Protein AF-A0A954H484-F1 (afdb_monomer_lite)

Secondary structure (DSSP, 8-state):
-PPP----PEEEE--TTTHHHHHHHHHHH-TTPPPHHHHHHHHHSTT---EEEEETTEEEEE-

Foldseek 3Di:
DPDPPPQDWDKDWDDPVLVVLAQVCQVVPDPDRDDPVVVVVQCVDPPHTKIFTATPNHTPDID

pLDDT: mean 83.23, std 9.79, range [49.06, 91.62]

Radiu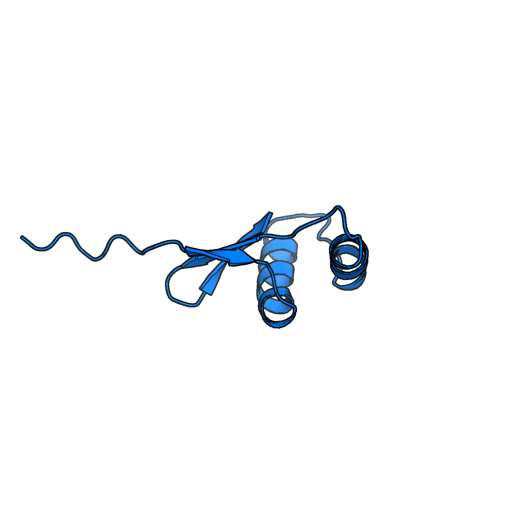s of gyration: 13.63 Å; chains: 1; bounding box: 43×23×28 Å

Sequence (63 aa):
MPVPDASRTQIRWLIRRDMDEVLTIERNSFQFAWNEEEFLCCLRQRNCIGTVAELDHKIVGFM

Structure (mmCIF, N/CA/C/O backbone):
data_AF-A0A954H484-F1
#
_entry.id   AF-A0A954H484-F1
#
loop_
_atom_site.group_PDB
_atom_site.id
_atom_site.type_symbol
_atom_site.label_atom_id
_atom_site.label_alt_id
_atom_site.label_comp_id
_atom_site.label_asym_id
_atom_site.label_entity_id
_atom_site.label_seq_id
_atom_site.pdbx_PDB_ins_code
_atom_site.Cartn_x
_atom_site.Cartn_y
_atom_site.Cartn_z
_atom_site.occupancy
_atom_site.B_iso_or_equiv
_atom_site.auth_seq_id
_atom_site.auth_comp_id
_atom_site.auth_asym_id
_atom_site.auth_atom_id
_atom_site.pdbx_PDB_model_num
ATOM 1 N N . MET A 1 1 ? -31.266 -15.281 3.508 1.00 49.06 1 MET A N 1
ATOM 2 C CA . MET A 1 1 ? -30.445 -14.328 4.283 1.00 49.06 1 MET A CA 1
ATOM 3 C C . MET A 1 1 ? -29.363 -13.822 3.343 1.00 49.06 1 MET A C 1
ATOM 5 O O . MET A 1 1 ? -28.620 -14.669 2.860 1.00 49.06 1 MET A O 1
ATOM 9 N N . PRO A 1 2 ? -29.319 -12.530 2.978 1.00 52.44 2 PRO A N 1
ATOM 10 C CA . PRO A 1 2 ? -28.185 -12.011 2.228 1.00 52.44 2 PRO A CA 1
ATOM 11 C C . PRO A 1 2 ? -26.980 -12.032 3.169 1.00 52.44 2 PRO A C 1
ATOM 13 O O . PRO A 1 2 ? -27.051 -11.529 4.290 1.00 52.44 2 PRO A O 1
ATOM 16 N N . VAL A 1 3 ? -25.913 -12.709 2.754 1.00 61.25 3 VAL A N 1
ATOM 17 C CA . VAL A 1 3 ? -24.611 -12.565 3.402 1.00 61.25 3 VAL A CA 1
ATOM 18 C C . VAL A 1 3 ? -24.258 -11.074 3.346 1.00 61.25 3 VAL A C 1
ATOM 20 O O . VAL A 1 3 ? -24.393 -10.502 2.264 1.00 61.25 3 VAL A O 1
ATOM 23 N N . PRO A 1 4 ? -23.913 -10.412 4.467 1.00 56.88 4 PRO A N 1
ATOM 24 C CA . PRO A 1 4 ? -23.452 -9.030 4.402 1.00 56.88 4 PRO A CA 1
ATOM 25 C C . PRO A 1 4 ? -22.285 -9.020 3.426 1.00 56.88 4 PRO A C 1
ATOM 27 O O . PRO A 1 4 ? -21.411 -9.880 3.557 1.00 56.88 4 PRO A O 1
ATOM 30 N N . ASP A 1 5 ? -22.354 -8.155 2.411 1.00 58.62 5 ASP A N 1
ATOM 31 C CA . ASP A 1 5 ? -21.357 -7.992 1.362 1.00 58.62 5 ASP A CA 1
ATOM 32 C C . ASP A 1 5 ? -19.971 -8.197 1.953 1.00 58.62 5 ASP A C 1
ATOM 34 O O . ASP A 1 5 ? -19.460 -7.341 2.675 1.00 58.62 5 ASP A O 1
ATOM 38 N N . ALA A 1 6 ? -19.418 -9.394 1.729 1.00 59.03 6 ALA A N 1
ATOM 39 C CA . ALA A 1 6 ?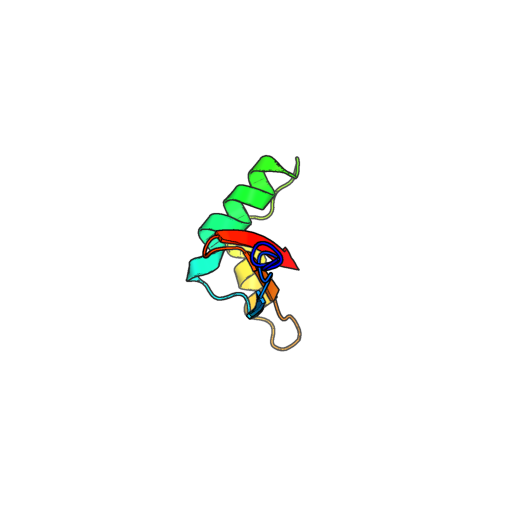 -18.083 -9.728 2.171 1.00 59.03 6 ALA A CA 1
ATOM 40 C C . ALA A 1 6 ? -17.212 -8.682 1.503 1.00 59.03 6 ALA A C 1
ATOM 42 O O . ALA A 1 6 ? -17.114 -8.672 0.274 1.00 59.03 6 ALA A O 1
ATOM 43 N N . SER A 1 7 ? -16.731 -7.736 2.304 1.00 65.19 7 SER A N 1
ATOM 44 C CA . SER A 1 7 ? -16.109 -6.512 1.849 1.00 65.19 7 SER A CA 1
ATOM 45 C C . SER A 1 7 ? -15.019 -6.915 0.861 1.00 65.19 7 SER A C 1
ATOM 47 O O . SER A 1 7 ? -14.045 -7.586 1.200 1.00 65.19 7 SER A O 1
ATOM 49 N N . ARG A 1 8 ? -15.308 -6.683 -0.426 1.00 73.44 8 ARG A N 1
ATOM 50 C CA . ARG A 1 8 ? -14.571 -7.294 -1.530 1.00 73.44 8 ARG A CA 1
ATOM 51 C C . ARG A 1 8 ? -13.235 -6.587 -1.613 1.00 73.44 8 ARG A C 1
ATOM 53 O O . ARG A 1 8 ? -13.133 -5.558 -2.275 1.00 73.44 8 ARG A O 1
ATOM 60 N N . THR A 1 9 ? -12.232 -7.132 -0.936 1.00 84.38 9 THR A N 1
ATOM 61 C CA . THR A 1 9 ? -10.857 -6.677 -1.087 1.00 84.38 9 THR A CA 1
ATOM 62 C C . THR A 1 9 ? -10.466 -6.839 -2.551 1.00 84.38 9 THR A C 1
ATOM 64 O O . THR A 1 9 ? -10.455 -7.951 -3.084 1.00 84.38 9 THR A O 1
ATOM 67 N N . GLN A 1 10 ? -10.188 -5.730 -3.223 1.00 87.38 10 GLN A N 1
ATOM 68 C CA . GLN A 1 10 ? -9.717 -5.71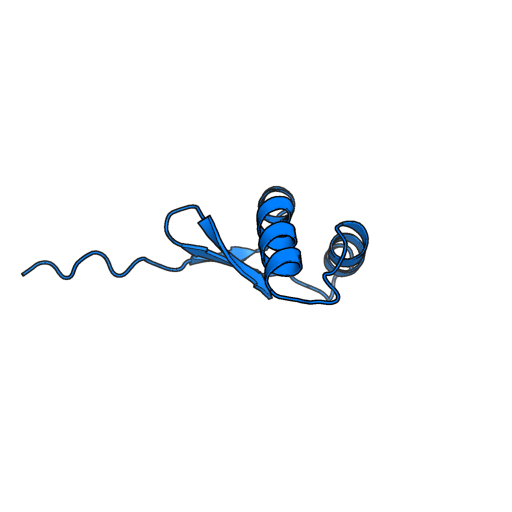2 -4.598 1.00 87.38 10 GLN A CA 1
ATOM 69 C C . GLN A 1 10 ? -8.212 -5.503 -4.594 1.00 87.38 10 GLN A C 1
ATOM 71 O O . GLN A 1 10 ? -7.724 -4.507 -4.068 1.00 87.38 10 GLN A O 1
ATOM 76 N N . ILE A 1 11 ? -7.480 -6.424 -5.215 1.00 90.25 11 ILE A N 1
ATOM 77 C CA . ILE A 1 11 ? -6.055 -6.226 -5.469 1.00 90.25 11 ILE A CA 1
ATOM 78 C C . ILE A 1 11 ? -5.916 -5.511 -6.809 1.00 90.25 11 ILE A C 1
ATOM 80 O O . ILE A 1 11 ? -6.441 -5.974 -7.824 1.00 90.25 11 ILE A O 1
ATOM 84 N N . ARG A 1 12 ? -5.221 -4.377 -6.816 1.00 89.38 12 ARG A N 1
ATOM 85 C CA . ARG A 1 12 ? -4.904 -3.627 -8.036 1.00 89.38 12 ARG A CA 1
ATOM 86 C C . ARG A 1 12 ? -3.462 -3.155 -8.027 1.00 89.38 12 ARG A C 1
ATOM 88 O O . ARG A 1 12 ? -2.792 -3.185 -6.999 1.00 89.38 12 ARG A O 1
ATOM 95 N N . TRP A 1 13 ? -2.991 -2.729 -9.191 1.00 89.25 13 TRP A N 1
ATOM 96 C CA . TRP A 1 13 ? -1.680 -2.108 -9.310 1.00 89.25 13 TRP A CA 1
ATOM 97 C C . TRP A 1 13 ? -1.622 -0.843 -8.465 1.00 89.25 13 TRP A C 1
ATOM 99 O O . TRP A 1 13 ? -2.527 -0.010 -8.539 1.00 89.25 13 TRP A O 1
ATOM 109 N N . LEU A 1 14 ? -0.550 -0.718 -7.688 1.00 87.19 14 LEU A N 1
ATOM 110 C CA . LEU A 1 14 ? -0.250 0.487 -6.942 1.00 87.19 14 LEU A CA 1
ATOM 111 C C . LEU A 1 14 ? -0.038 1.618 -7.943 1.00 87.19 14 LEU A C 1
ATOM 113 O O . LEU A 1 14 ? 0.833 1.547 -8.814 1.00 87.19 14 LEU A O 1
ATOM 117 N N . ILE A 1 15 ? -0.839 2.668 -7.817 1.00 86.38 15 ILE A N 1
ATOM 118 C CA . ILE A 1 15 ? -0.648 3.891 -8.586 1.00 86.38 15 ILE A CA 1
ATOM 119 C C . ILE A 1 15 ? -0.330 5.050 -7.654 1.00 86.38 15 ILE A C 1
ATOM 121 O O . ILE A 1 15 ? -0.618 5.024 -6.463 1.00 86.38 15 ILE A O 1
ATOM 125 N N . ARG A 1 16 ? 0.265 6.110 -8.208 1.00 82.94 16 ARG A N 1
ATOM 126 C CA . ARG A 1 16 ? 0.787 7.237 -7.423 1.00 82.94 16 ARG A CA 1
ATOM 127 C C . ARG A 1 16 ? -0.236 7.872 -6.470 1.00 82.94 16 ARG A C 1
ATOM 129 O O . ARG A 1 16 ? 0.166 8.426 -5.463 1.00 82.94 16 ARG A O 1
ATOM 136 N N . ARG A 1 17 ? -1.537 7.801 -6.764 1.00 85.62 17 ARG A N 1
ATOM 137 C CA . ARG A 1 17 ? -2.580 8.343 -5.874 1.00 85.62 17 ARG A CA 1
ATOM 138 C C . ARG A 1 17 ? -2.732 7.545 -4.570 1.00 85.62 17 ARG A C 1
ATOM 140 O O . ARG A 1 17 ? -3.140 8.117 -3.573 1.00 85.62 17 ARG A O 1
ATOM 147 N N . ASP A 1 18 ? -2.425 6.248 -4.597 1.00 88.50 18 ASP A N 1
ATOM 148 C CA . ASP A 1 18 ? -2.585 5.350 -3.451 1.00 88.50 18 ASP A CA 1
ATOM 149 C C . ASP A 1 18 ? -1.375 5.460 -2.500 1.00 88.50 18 ASP A C 1
ATOM 151 O O . ASP A 1 18 ? -1.437 5.019 -1.357 1.00 88.50 18 ASP A O 1
ATOM 155 N N . MET A 1 19 ? -0.281 6.088 -2.957 1.00 86.94 19 MET A N 1
ATOM 156 C CA . MET A 1 19 ? 0.957 6.275 -2.194 1.00 86.94 19 MET A CA 1
ATOM 157 C C . MET A 1 19 ? 0.750 6.989 -0.861 1.00 86.94 19 MET A C 1
ATOM 159 O O . MET A 1 19 ? 1.392 6.620 0.113 1.00 86.94 19 MET A O 1
ATOM 163 N N . ASP A 1 20 ? -0.124 7.994 -0.800 1.00 89.00 20 ASP A N 1
ATOM 164 C CA . ASP A 1 20 ? -0.350 8.759 0.432 1.00 89.00 20 ASP A CA 1
ATOM 165 C C . ASP A 1 20 ? -0.936 7.874 1.550 1.00 89.00 20 ASP A C 1
ATOM 167 O O . ASP A 1 20 ? -0.457 7.878 2.689 1.00 89.00 20 ASP A O 1
ATOM 171 N N . GLU A 1 21 ? -1.893 7.011 1.195 1.00 90.88 21 GLU A N 1
ATOM 172 C CA . GLU A 1 21 ? -2.460 6.005 2.099 1.00 90.88 21 GLU A CA 1
ATOM 173 C C . GLU A 1 21 ? -1.424 4.927 2.453 1.00 90.88 21 GLU A C 1
ATOM 175 O O . GLU A 1 21 ? -1.265 4.586 3.624 1.00 90.88 21 GLU A O 1
ATOM 180 N N . VAL A 1 22 ? -0.667 4.424 1.470 1.00 88.81 22 VAL A N 1
ATOM 181 C CA . VAL A 1 22 ? 0.396 3.422 1.684 1.00 88.81 22 VAL A CA 1
ATOM 182 C C . VAL A 1 22 ? 1.460 3.933 2.657 1.00 88.81 22 VAL A C 1
ATOM 184 O O . VAL A 1 22 ? 1.783 3.247 3.624 1.00 88.81 22 VAL A O 1
ATOM 187 N N . LEU A 1 23 ? 1.957 5.157 2.458 1.00 88.94 23 LEU A N 1
ATOM 188 C CA . LEU A 1 23 ? 2.928 5.802 3.345 1.00 88.94 23 LEU A CA 1
ATOM 189 C C . LEU A 1 23 ? 2.350 6.029 4.743 1.00 88.94 23 LEU A C 1
ATOM 191 O O . LEU A 1 23 ? 3.071 5.920 5.734 1.00 88.94 23 LEU A O 1
ATOM 195 N N . THR A 1 24 ? 1.056 6.335 4.840 1.00 89.62 24 THR A N 1
ATOM 196 C CA . THR A 1 24 ? 0.369 6.466 6.127 1.00 89.62 24 THR A CA 1
ATOM 197 C C . THR A 1 24 ? 0.315 5.124 6.859 1.00 89.62 24 THR A C 1
ATOM 199 O O . THR A 1 24 ? 0.615 5.073 8.053 1.00 89.62 24 THR A O 1
ATOM 202 N N . ILE A 1 25 ? -0.004 4.027 6.170 1.00 89.06 25 ILE A N 1
ATOM 203 C CA . ILE A 1 25 ? -0.013 2.677 6.755 1.00 89.06 25 ILE A CA 1
ATOM 204 C C . ILE A 1 25 ? 1.402 2.257 7.166 1.00 89.06 25 ILE A C 1
ATOM 206 O O . ILE A 1 25 ? 1.582 1.792 8.291 1.00 89.06 25 ILE A O 1
ATOM 210 N N . GLU A 1 26 ? 2.402 2.480 6.309 1.00 90.38 26 GLU A N 1
ATOM 211 C CA . GLU A 1 26 ? 3.825 2.230 6.584 1.00 90.38 26 GLU A CA 1
ATOM 212 C C . GLU A 1 26 ? 4.292 2.937 7.856 1.00 90.38 26 GLU A C 1
ATOM 214 O O . GLU A 1 26 ? 4.792 2.298 8.779 1.00 90.38 26 GLU A O 1
ATOM 219 N N . ARG A 1 27 ? 4.071 4.255 7.941 1.00 88.19 27 ARG A N 1
ATOM 220 C CA . ARG A 1 27 ? 4.480 5.084 9.087 1.00 88.19 27 ARG A CA 1
ATOM 221 C C . ARG A 1 27 ? 3.829 4.664 10.396 1.00 88.19 27 ARG A C 1
ATOM 223 O O . ARG A 1 27 ? 4.442 4.815 11.447 1.00 88.19 27 ARG A O 1
ATOM 230 N N . ASN A 1 28 ? 2.595 4.170 10.340 1.00 87.75 28 ASN A N 1
ATOM 231 C CA . ASN A 1 28 ? 1.877 3.714 11.528 1.00 87.75 28 ASN A CA 1
ATOM 232 C C . ASN A 1 28 ? 2.210 2.264 11.911 1.00 87.75 28 ASN A C 1
ATOM 234 O O . ASN A 1 28 ? 2.069 1.905 13.078 1.00 87.75 28 ASN A O 1
ATOM 238 N N . SER A 1 29 ? 2.634 1.434 10.955 1.00 86.00 29 SER A N 1
ATOM 239 C CA . SER A 1 29 ? 2.849 -0.005 11.171 1.00 86.00 29 SER A CA 1
ATOM 240 C C . SER A 1 29 ? 4.314 -0.364 11.415 1.00 86.00 29 SER A C 1
ATOM 242 O O . SER A 1 29 ? 4.594 -1.332 12.122 1.00 86.00 29 SER A O 1
ATOM 244 N N . PHE A 1 30 ? 5.254 0.408 10.864 1.00 82.19 30 PHE A N 1
ATOM 245 C CA . PHE A 1 30 ? 6.682 0.107 10.903 1.00 82.19 30 PHE A CA 1
ATOM 246 C C . PHE A 1 30 ? 7.485 1.226 11.565 1.00 82.19 30 PHE A C 1
ATOM 248 O O . PHE A 1 30 ? 7.291 2.412 11.316 1.00 82.19 30 PHE A O 1
ATOM 255 N N . GLN A 1 31 ? 8.464 0.831 12.383 1.00 80.31 31 GLN A N 1
ATOM 256 C CA . GLN A 1 31 ? 9.399 1.756 13.033 1.00 80.31 31 GLN A CA 1
ATOM 257 C C . GLN A 1 31 ? 10.367 2.424 12.036 1.00 80.31 31 GLN A C 1
ATOM 259 O O . GLN A 1 31 ? 10.871 3.513 12.301 1.00 80.31 31 GLN A O 1
ATOM 264 N N . PHE A 1 32 ? 10.610 1.781 10.888 1.00 82.31 32 PHE A N 1
ATOM 265 C CA . PHE A 1 32 ? 11.471 2.261 9.804 1.00 82.31 32 PHE A CA 1
ATOM 266 C C . PHE A 1 32 ? 10.687 2.298 8.488 1.00 82.31 32 PHE A C 1
ATOM 268 O O . PHE A 1 32 ? 10.973 1.545 7.561 1.00 82.31 32 PHE A O 1
ATOM 275 N N . ALA A 1 33 ? 9.658 3.142 8.448 1.00 85.31 33 ALA A N 1
ATOM 276 C CA . ALA A 1 33 ? 8.816 3.319 7.272 1.00 85.31 33 ALA A CA 1
ATOM 277 C C . ALA A 1 33 ? 9.609 3.832 6.064 1.00 85.31 33 ALA A C 1
ATOM 279 O O . ALA A 1 33 ? 10.478 4.703 6.192 1.00 85.31 33 ALA A O 1
ATOM 280 N N . TRP A 1 34 ? 9.276 3.320 4.883 1.00 85.12 34 TRP A N 1
ATOM 281 C CA . TRP A 1 34 ? 9.850 3.806 3.633 1.00 85.12 34 TRP A CA 1
ATOM 282 C C . TRP A 1 34 ? 9.328 5.205 3.283 1.00 85.12 34 TRP A C 1
ATOM 284 O O . TRP A 1 34 ? 8.202 5.585 3.608 1.00 85.12 34 TRP A O 1
ATOM 294 N N . ASN A 1 35 ? 10.163 5.990 2.598 1.00 85.12 35 ASN A N 1
ATOM 295 C CA . ASN A 1 35 ? 9.778 7.303 2.081 1.00 85.12 35 ASN A CA 1
ATOM 296 C C . ASN A 1 35 ? 9.193 7.184 0.668 1.00 85.12 35 ASN A C 1
ATOM 298 O O . ASN A 1 35 ? 9.436 6.202 -0.034 1.00 85.12 35 ASN A O 1
ATOM 302 N N . GLU A 1 36 ? 8.460 8.211 0.224 1.00 87.12 36 GLU A N 1
ATOM 303 C CA . GLU A 1 36 ? 7.878 8.248 -1.129 1.00 87.12 36 GLU A CA 1
ATOM 304 C C . GLU A 1 36 ? 8.938 7.989 -2.209 1.00 87.12 36 GLU A C 1
ATOM 306 O O . GLU A 1 36 ? 8.699 7.245 -3.158 1.00 87.12 36 GLU A O 1
ATOM 311 N N . GLU A 1 37 ? 10.130 8.563 -2.038 1.00 88.06 37 GLU A N 1
ATOM 312 C CA . GLU A 1 37 ? 11.241 8.436 -2.980 1.00 88.06 37 GLU A CA 1
ATOM 313 C C . GLU A 1 37 ? 11.725 6.989 -3.137 1.00 88.06 37 GLU A C 1
ATOM 315 O O . GLU A 1 37 ? 11.986 6.562 -4.260 1.00 88.06 37 GLU A O 1
ATOM 320 N N . GLU A 1 38 ? 11.773 6.216 -2.048 1.00 87.44 38 GLU A N 1
ATOM 321 C CA . GLU A 1 38 ? 12.192 4.807 -2.066 1.00 87.44 38 GLU A CA 1
ATOM 322 C C . GLU A 1 38 ? 11.180 3.955 -2.843 1.00 87.44 38 GLU A C 1
ATOM 324 O O . GLU A 1 38 ? 11.543 3.215 -3.761 1.00 87.44 38 GLU A O 1
ATOM 329 N N . PHE A 1 39 ? 9.886 4.142 -2.565 1.00 86.12 39 PHE A N 1
ATOM 330 C CA . PHE A 1 39 ? 8.812 3.488 -3.315 1.00 86.12 39 PHE A CA 1
ATOM 331 C C . PHE A 1 39 ? 8.830 3.869 -4.795 1.00 86.12 39 PHE A C 1
ATOM 333 O O . PHE A 1 39 ? 8.713 2.998 -5.657 1.00 86.12 39 PHE A O 1
ATOM 340 N N . LEU A 1 40 ? 8.997 5.155 -5.116 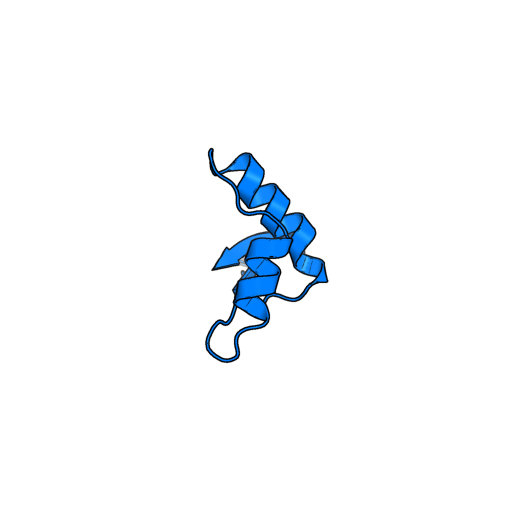1.00 84.31 40 LEU A N 1
ATOM 341 C CA . LEU A 1 40 ? 9.093 5.619 -6.500 1.00 84.31 40 LEU A CA 1
ATOM 342 C C . LEU A 1 40 ? 10.329 5.051 -7.200 1.00 84.31 40 LEU A C 1
ATOM 344 O O . LEU A 1 40 ? 10.258 4.738 -8.390 1.00 84.31 40 LEU A O 1
ATOM 348 N N . CYS A 1 41 ? 11.444 4.897 -6.484 1.00 88.06 41 CYS A N 1
ATOM 349 C CA . CYS A 1 41 ? 12.653 4.280 -7.007 1.00 88.06 41 CYS A CA 1
ATOM 350 C C . CYS A 1 41 ? 12.391 2.818 -7.392 1.00 88.06 41 CYS A C 1
ATOM 352 O O . CYS A 1 41 ? 12.706 2.432 -8.519 1.00 88.06 41 CYS A O 1
ATOM 354 N N . CYS A 1 42 ? 11.730 2.042 -6.524 1.00 84.81 42 CYS A N 1
ATOM 355 C CA . CYS A 1 42 ? 11.308 0.670 -6.816 1.00 84.81 42 CYS A CA 1
ATOM 356 C C . CYS A 1 42 ? 10.292 0.610 -7.965 1.00 84.81 42 CYS A C 1
ATOM 358 O O . CYS A 1 42 ? 10.536 -0.077 -8.948 1.00 84.81 42 CYS A O 1
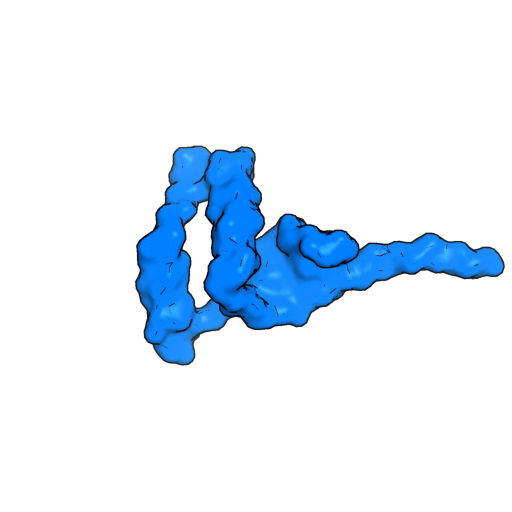ATOM 360 N N . LEU A 1 43 ? 9.202 1.379 -7.917 1.00 83.44 43 LEU A N 1
ATOM 361 C CA . LEU A 1 43 ? 8.144 1.386 -8.943 1.00 83.44 43 LEU A CA 1
ATOM 362 C C . LEU A 1 43 ? 8.627 1.858 -10.323 1.00 83.44 43 LEU A C 1
ATOM 364 O O . LEU A 1 43 ? 8.022 1.534 -11.344 1.00 83.44 43 LEU A O 1
ATOM 368 N N . ARG A 1 44 ? 9.713 2.637 -10.378 1.00 83.62 44 ARG A N 1
ATOM 369 C CA . ARG A 1 44 ? 10.352 3.045 -11.637 1.00 83.62 44 ARG A CA 1
ATOM 370 C C . ARG A 1 44 ? 11.138 1.895 -12.282 1.00 83.62 44 ARG A C 1
ATOM 372 O O . ARG A 1 44 ? 11.406 1.950 -13.486 1.00 83.62 44 ARG A O 1
ATOM 379 N N . GLN A 1 45 ? 11.507 0.856 -11.530 1.00 85.81 45 GLN A N 1
ATOM 380 C CA . GLN A 1 45 ? 12.161 -0.326 -12.085 1.00 85.81 45 GLN A CA 1
ATOM 381 C C . GLN A 1 45 ? 11.144 -1.189 -12.835 1.00 85.81 45 GLN A C 1
ATOM 383 O O . GLN A 1 45 ? 10.104 -1.553 -12.303 1.00 85.81 45 GLN A O 1
ATOM 388 N N . ARG A 1 46 ? 11.476 -1.604 -14.063 1.00 78.31 46 ARG A N 1
ATOM 389 C CA . ARG A 1 46 ? 10.592 -2.457 -14.888 1.00 78.31 46 ARG A CA 1
ATOM 390 C C . ARG A 1 46 ? 10.352 -3.859 -14.313 1.00 78.31 46 ARG A C 1
ATOM 392 O O . ARG A 1 46 ? 9.478 -4.561 -14.806 1.00 78.31 46 ARG A O 1
ATOM 399 N N . ASN A 1 47 ? 11.131 -4.254 -13.309 1.00 83.56 47 ASN A N 1
ATOM 400 C CA . ASN A 1 47 ? 11.056 -5.569 -12.675 1.00 83.56 47 ASN A CA 1
ATOM 401 C C . ASN A 1 47 ? 10.328 -5.534 -11.326 1.00 83.56 47 ASN A C 1
ATOM 403 O O . ASN A 1 47 ? 10.113 -6.585 -10.730 1.00 83.56 47 ASN A O 1
ATOM 407 N N . CYS A 1 48 ? 9.969 -4.347 -10.839 1.00 83.38 48 CYS A N 1
ATOM 408 C CA . CYS A 1 48 ? 9.270 -4.179 -9.578 1.00 83.38 48 CYS A CA 1
ATOM 409 C C . CYS A 1 48 ? 7.852 -3.727 -9.872 1.00 83.38 48 CYS A C 1
ATOM 411 O O . CYS A 1 48 ? 7.628 -2.786 -10.632 1.00 83.38 48 CYS A O 1
ATOM 413 N N . ILE A 1 49 ? 6.890 -4.404 -9.260 1.00 82.62 49 ILE A N 1
ATOM 414 C CA . ILE A 1 49 ? 5.490 -4.057 -9.418 1.00 82.62 49 ILE A CA 1
ATOM 415 C C . ILE A 1 49 ? 4.864 -4.011 -8.039 1.00 82.62 49 ILE A C 1
ATOM 417 O O . ILE A 1 49 ? 4.872 -5.013 -7.334 1.00 82.62 49 ILE A O 1
ATOM 421 N N . GLY A 1 50 ? 4.361 -2.837 -7.671 1.00 87.38 50 GLY A N 1
ATOM 422 C CA . GLY A 1 50 ? 3.626 -2.654 -6.431 1.00 87.38 50 GLY A CA 1
ATOM 423 C C . GLY A 1 50 ? 2.163 -3.020 -6.627 1.00 87.38 50 GLY A C 1
ATOM 424 O O . GLY A 1 50 ? 1.551 -2.675 -7.646 1.00 87.38 50 GLY A O 1
ATOM 425 N N . THR A 1 51 ? 1.587 -3.687 -5.642 1.00 91.06 51 THR A N 1
ATOM 426 C CA . THR A 1 51 ? 0.156 -3.991 -5.590 1.00 91.06 51 THR A CA 1
ATOM 427 C C . THR A 1 51 ? -0.451 -3.426 -4.318 1.00 91.06 51 THR A C 1
ATOM 429 O O . THR A 1 51 ? 0.196 -3.374 -3.279 1.00 91.06 51 THR A O 1
ATOM 432 N N . VAL A 1 52 ? -1.699 -2.976 -4.398 1.00 91.62 52 VAL A N 1
ATOM 433 C CA . VAL A 1 52 ? -2.466 -2.468 -3.257 1.00 91.62 52 VAL A CA 1
ATOM 434 C C . VAL A 1 52 ? -3.741 -3.273 -3.082 1.00 91.62 52 VAL A C 1
ATOM 436 O O . VAL A 1 52 ? -4.391 -3.663 -4.057 1.00 91.62 52 VAL A O 1
ATOM 439 N N . ALA A 1 53 ? -4.094 -3.510 -1.825 1.00 91.44 53 ALA A N 1
ATOM 440 C CA . ALA A 1 53 ? -5.359 -4.081 -1.407 1.00 91.44 53 ALA A CA 1
ATOM 441 C C . ALA A 1 53 ? -6.318 -2.938 -1.053 1.00 91.44 53 ALA A C 1
ATOM 443 O O . ALA A 1 53 ? -6.150 -2.261 -0.039 1.00 91.44 53 ALA A O 1
ATOM 444 N N . GLU A 1 54 ? -7.320 -2.726 -1.902 1.00 90.25 54 GLU A N 1
ATOM 445 C CA . GLU A 1 54 ? -8.400 -1.763 -1.693 1.00 90.25 54 GLU A CA 1
ATOM 446 C C . GLU A 1 54 ? -9.608 -2.468 -1.066 1.00 90.25 54 GLU A C 1
ATOM 448 O O . GLU A 1 54 ? -10.116 -3.448 -1.614 1.00 90.25 54 GLU A O 1
ATOM 453 N N . LEU A 1 55 ? -10.094 -1.956 0.061 1.00 88.94 55 LEU A N 1
ATOM 454 C CA . LEU A 1 55 ? -11.300 -2.400 0.746 1.00 88.94 55 LEU A CA 1
ATOM 455 C C . LEU A 1 55 ? -12.216 -1.196 0.954 1.00 88.94 55 LEU A C 1
ATOM 457 O O . LEU A 1 55 ? -11.830 -0.248 1.628 1.00 88.94 55 LEU A O 1
ATOM 461 N N . ASP A 1 56 ? -13.423 -1.230 0.385 1.00 85.88 56 ASP A N 1
ATOM 462 C CA . ASP A 1 56 ? -14.419 -0.158 0.560 1.00 85.88 56 ASP A CA 1
ATOM 463 C C . ASP A 1 56 ? -13.856 1.247 0.239 1.00 85.88 56 ASP A C 1
ATOM 465 O O . ASP A 1 56 ? -13.993 2.197 1.004 1.00 85.88 56 ASP A O 1
ATOM 469 N N . HIS A 1 57 ? -13.143 1.364 -0.890 1.00 82.00 57 HIS A N 1
ATOM 470 C CA . HIS A 1 57 ? -12.447 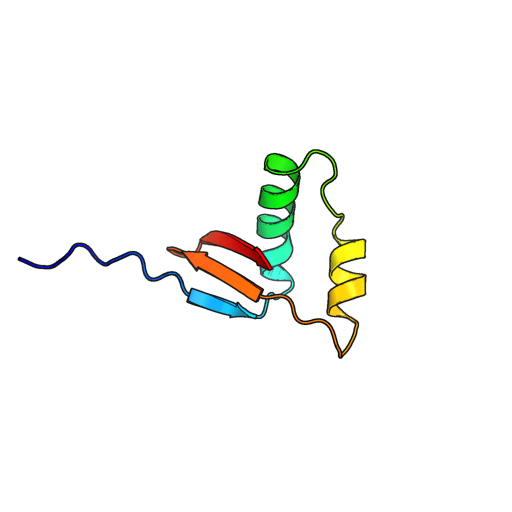2.586 -1.334 1.00 82.00 57 HIS A CA 1
ATOM 471 C C . HIS A 1 57 ? -11.290 3.075 -0.450 1.00 82.00 57 HIS A C 1
ATOM 473 O O . HIS A 1 57 ? -10.780 4.170 -0.683 1.00 82.00 57 HIS A O 1
ATOM 479 N N . LYS A 1 58 ? -10.840 2.277 0.521 1.00 86.00 58 LYS A N 1
ATOM 480 C CA . LYS A 1 58 ? -9.651 2.563 1.329 1.00 86.00 58 LYS A CA 1
ATOM 481 C C . LYS A 1 58 ? -8.550 1.566 1.062 1.00 86.00 58 LYS A C 1
ATOM 483 O O . LYS A 1 58 ? -8.814 0.382 0.849 1.00 86.00 58 LYS A O 1
ATOM 488 N N . ILE A 1 59 ? -7.309 2.025 1.114 1.00 89.38 59 ILE A N 1
ATOM 489 C CA . ILE A 1 59 ? -6.180 1.108 1.034 1.00 89.38 59 ILE A CA 1
ATOM 490 C C . ILE A 1 59 ? -6.003 0.482 2.412 1.00 89.38 59 ILE A C 1
ATOM 492 O O . ILE A 1 59 ? -5.907 1.173 3.419 1.00 89.38 59 ILE A O 1
ATOM 496 N N . VAL A 1 60 ? -6.010 -0.846 2.466 1.00 89.50 60 VAL A N 1
ATOM 497 C CA . VAL A 1 60 ? -5.824 -1.605 3.714 1.00 89.50 60 VAL A CA 1
ATOM 498 C C . VAL A 1 60 ? -4.525 -2.400 3.722 1.00 89.50 60 VAL A C 1
ATOM 500 O O . VAL A 1 60 ? -4.166 -2.984 4.740 1.00 89.50 60 VAL A O 1
ATOM 503 N N . GLY A 1 61 ? -3.809 -2.423 2.600 1.00 87.38 61 GLY A N 1
ATOM 504 C CA . GLY A 1 61 ? -2.520 -3.086 2.492 1.00 87.38 61 GLY A CA 1
ATOM 505 C C . GLY A 1 61 ? -1.852 -2.839 1.148 1.00 87.38 61 GLY A C 1
ATOM 506 O O . GLY A 1 61 ? -2.485 -2.395 0.189 1.00 87.38 61 GLY A O 1
ATOM 507 N N . PHE A 1 62 ? -0.565 -3.145 1.090 1.00 88.81 62 PHE A N 1
ATOM 508 C CA . PHE A 1 62 ? 0.270 -3.033 -0.099 1.00 88.81 62 PHE A CA 1
ATOM 509 C C . PHE A 1 62 ? 1.366 -4.108 -0.065 1.00 88.81 62 PHE A C 1
ATOM 511 O O . PHE A 1 62 ? 1.652 -4.667 0.997 1.00 88.81 62 PHE A O 1
ATOM 518 N N . MET A 1 63 ? 1.932 -4.416 -1.232 1.00 84.38 63 MET A N 1
ATOM 519 C CA . MET A 1 63 ? 3.033 -5.363 -1.443 1.00 84.38 63 MET A CA 1
ATOM 520 C C . MET A 1 63 ? 3.925 -4.881 -2.581 1.00 84.38 63 MET A C 1
ATOM 522 O O . MET A 1 63 ? 3.359 -4.398 -3.592 1.00 84.38 63 MET A O 1
#